Protein AF-A0A952LC06-F1 (afdb_monomer_lite)

Radius of gyration: 15.65 Å; chains: 1; bounding box: 30×28×45 Å

Foldseek 3Di:
DDDPPDDDDDDDDDDVPLPDCCCPPVVHHDDPDDPVVVVCVCVVPPDDDDD

Sequence (51 aa):
AGIAAHLHQHVVPRWAQDANFLPIIAKTKALPQLLGDVRQAIAGAWPRDAD

pLDDT: mean 89.8, std 10.03, range [51.53, 98.06]

Secondary structure (DSSP, 8-state):
---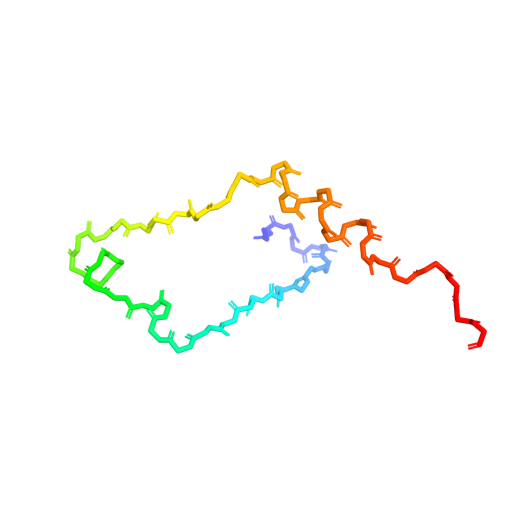TT----------TTSS-HHHHTS-----SS-HHHHHHHHHHHS-----

Structure (mmCIF, N/CA/C/O backbone):
data_AF-A0A952LC06-F1
#
_entry.id   AF-A0A952LC06-F1
#
loop_
_atom_site.group_PDB
_atom_site.id
_atom_site.type_symbol
_atom_site.label_atom_id
_atom_site.label_alt_id
_atom_site.label_comp_id
_atom_site.label_asym_id
_atom_site.label_entity_id
_atom_site.label_seq_id
_atom_site.pdbx_PDB_ins_code
_atom_site.Cartn_x
_atom_site.Cartn_y
_atom_site.Cartn_z
_atom_site.occupancy
_atom_site.B_iso_or_equiv
_atom_site.auth_seq_id
_atom_site.auth_comp_id
_atom_site.auth_asym_id
_atom_site.auth_atom_id
_atom_site.pdbx_PDB_model_num
ATOM 1 N N . ALA A 1 1 ? 8.715 7.888 -4.999 1.00 57.81 1 ALA A N 1
ATOM 2 C CA . ALA A 1 1 ? 8.419 8.948 -5.972 1.00 57.81 1 ALA A CA 1
ATOM 3 C C . ALA A 1 1 ? 9.300 10.135 -5.639 1.00 57.81 1 ALA A C 1
ATOM 5 O O . ALA A 1 1 ? 9.014 10.800 -4.655 1.00 57.81 1 ALA A O 1
ATOM 6 N N . GLY A 1 2 ? 10.461 10.299 -6.280 1.00 66.88 2 GLY A N 1
ATOM 7 C CA . GLY A 1 2 ? 11.422 11.256 -5.712 1.00 66.88 2 GLY A CA 1
ATOM 8 C C . GLY A 1 2 ? 12.819 11.309 -6.307 1.00 66.88 2 GLY A C 1
ATOM 9 O O . GLY A 1 2 ? 13.774 11.473 -5.562 1.00 66.88 2 GLY A O 1
ATOM 10 N N . ILE A 1 3 ? 12.953 11.203 -7.627 1.00 78.00 3 ILE A N 1
ATOM 11 C CA . ILE A 1 3 ? 14.123 11.741 -8.331 1.00 78.00 3 ILE A CA 1
ATOM 12 C C . ILE A 1 3 ? 13.550 12.602 -9.449 1.00 78.00 3 ILE A C 1
ATOM 14 O O . ILE A 1 3 ? 12.752 12.105 -10.241 1.00 78.00 3 ILE A O 1
ATOM 18 N N . ALA A 1 4 ? 13.918 13.883 -9.484 1.00 76.19 4 ALA A N 1
ATOM 19 C CA . ALA A 1 4 ? 13.272 14.889 -10.331 1.00 76.19 4 ALA A CA 1
ATOM 20 C C . ALA A 1 4 ? 13.272 14.542 -11.835 1.00 76.19 4 ALA A C 1
ATOM 22 O O . ALA A 1 4 ? 12.399 15.000 -12.561 1.00 76.19 4 ALA A O 1
ATOM 23 N N . ALA A 1 5 ? 14.209 13.703 -12.289 1.00 84.38 5 ALA A N 1
ATOM 24 C CA . ALA A 1 5 ? 14.351 13.291 -13.686 1.00 84.38 5 ALA A CA 1
ATOM 25 C C . ALA A 1 5 ? 13.722 11.923 -14.034 1.00 84.38 5 ALA A C 1
ATOM 27 O O . ALA A 1 5 ? 13.800 11.501 -15.184 1.00 84.38 5 ALA A O 1
ATOM 28 N N . HIS A 1 6 ? 13.108 11.209 -13.083 1.00 89.50 6 HIS A N 1
ATOM 29 C CA . HIS A 1 6 ? 12.513 9.894 -13.350 1.00 89.50 6 HIS A CA 1
ATOM 30 C C . HIS A 1 6 ? 10.989 9.971 -13.340 1.00 89.50 6 HIS A C 1
ATOM 32 O O . HIS A 1 6 ? 10.378 10.111 -12.277 1.00 89.50 6 HIS A O 1
ATOM 38 N N . LEU A 1 7 ? 10.372 9.826 -14.515 1.00 89.06 7 LEU A N 1
ATOM 39 C CA . LEU A 1 7 ? 8.921 9.713 -14.633 1.00 89.06 7 LEU A CA 1
ATOM 40 C C . LEU A 1 7 ? 8.434 8.448 -13.914 1.00 89.06 7 LEU A C 1
ATOM 42 O O . LEU A 1 7 ? 8.921 7.348 -14.163 1.00 89.06 7 LEU A O 1
ATOM 46 N N . HIS A 1 8 ? 7.454 8.607 -13.031 1.00 92.38 8 HIS A N 1
ATOM 47 C CA . HIS A 1 8 ? 6.755 7.503 -12.384 1.00 92.38 8 HIS A CA 1
ATOM 48 C C . HIS A 1 8 ? 5.308 7.919 -12.132 1.00 92.38 8 HIS A C 1
ATOM 50 O O . HIS A 1 8 ? 5.045 8.987 -11.583 1.00 92.38 8 HIS A O 1
ATOM 56 N N . GLN A 1 9 ? 4.368 7.067 -12.527 1.00 92.25 9 GLN A N 1
ATOM 57 C CA . GLN A 1 9 ? 2.946 7.316 -12.339 1.00 92.25 9 GLN A CA 1
ATOM 58 C C . GLN A 1 9 ? 2.435 6.497 -11.157 1.00 92.25 9 GLN A C 1
ATOM 60 O O . GLN A 1 9 ? 2.703 5.302 -11.045 1.00 92.25 9 GLN A O 1
ATOM 65 N N . HIS A 1 10 ? 1.666 7.136 -10.282 1.00 94.44 10 HIS A N 1
ATOM 66 C CA . HIS A 1 10 ? 0.948 6.426 -9.235 1.00 94.44 10 HIS A CA 1
ATOM 67 C C . HIS A 1 10 ? -0.366 5.878 -9.786 1.00 94.44 10 HIS A C 1
ATOM 69 O O . HIS A 1 10 ? -1.194 6.638 -10.290 1.00 94.44 10 HIS A O 1
ATOM 75 N N . VAL A 1 11 ? -0.560 4.567 -9.643 1.00 94.56 11 VAL A N 1
ATOM 76 C CA . VAL A 1 11 ? -1.842 3.887 -9.850 1.00 94.56 11 VAL A CA 1
ATOM 77 C C . VAL A 1 11 ? -2.270 3.323 -8.503 1.00 94.56 11 VAL A C 1
ATOM 79 O O . VAL A 1 11 ? -1.599 2.457 -7.945 1.00 94.56 11 VAL A O 1
ATOM 82 N N . VAL A 1 12 ? -3.354 3.864 -7.948 1.00 94.25 12 VAL A N 1
ATOM 83 C CA . VAL A 1 12 ? -3.834 3.525 -6.604 1.00 94.25 12 VAL A CA 1
ATOM 84 C C . VAL A 1 12 ? -5.252 2.970 -6.723 1.00 94.25 12 VAL A C 1
ATOM 86 O O . VAL A 1 12 ? -6.183 3.755 -6.911 1.00 94.25 12 VAL A O 1
ATOM 89 N N . PRO A 1 13 ? -5.441 1.643 -6.624 1.00 93.12 13 PRO A N 1
ATOM 90 C CA . PRO A 1 13 ? -6.770 1.048 -6.575 1.00 93.12 13 PRO A CA 1
ATOM 91 C C . PRO A 1 13 ? -7.565 1.595 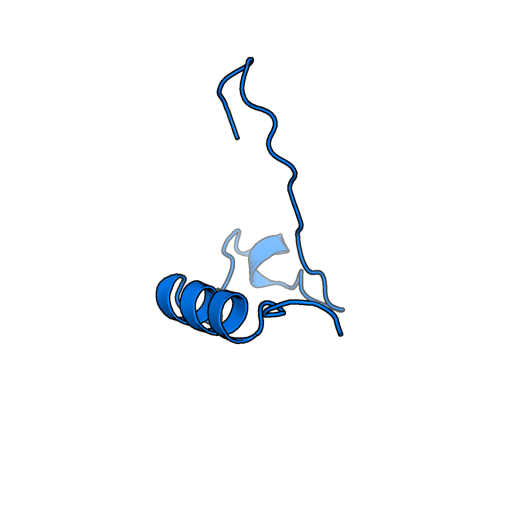-5.385 1.00 93.12 13 PRO A C 1
ATOM 93 O O . PRO A 1 13 ? -7.019 1.744 -4.288 1.00 93.12 13 PRO A O 1
ATOM 96 N N . ARG A 1 14 ? -8.844 1.907 -5.612 1.00 94.31 14 ARG A N 1
ATOM 97 C CA . ARG A 1 14 ? -9.767 2.429 -4.598 1.00 94.31 14 ARG A CA 1
ATOM 98 C C . ARG A 1 14 ? -10.990 1.537 -4.503 1.00 94.31 14 ARG A C 1
ATOM 100 O O . ARG A 1 14 ? -11.478 1.044 -5.517 1.00 94.31 14 ARG A O 1
ATOM 107 N N . TRP A 1 15 ? -11.511 1.404 -3.294 1.00 92.38 15 TRP A N 1
ATOM 108 C CA . TRP A 1 15 ? -12.760 0.696 -3.032 1.00 92.38 15 TRP A CA 1
ATOM 109 C C . TRP A 1 15 ? -13.683 1.547 -2.172 1.00 92.38 15 TRP A C 1
ATOM 111 O O . TRP A 1 15 ? -13.239 2.444 -1.450 1.00 92.38 15 TRP A O 1
ATOM 121 N N . ALA A 1 16 ? -14.978 1.235 -2.216 1.00 94.00 16 ALA A N 1
ATOM 122 C CA . ALA A 1 16 ? -15.903 1.755 -1.224 1.00 94.00 16 ALA A CA 1
ATOM 123 C C . ALA A 1 16 ? -15.396 1.389 0.184 1.00 94.00 16 ALA A C 1
ATOM 125 O O . ALA A 1 16 ? -14.950 0.269 0.424 1.00 94.00 16 ALA A O 1
ATOM 126 N N . GLN A 1 17 ? -15.418 2.367 1.092 1.00 86.31 17 GLN A N 1
ATOM 127 C CA . GLN A 1 17 ? -14.994 2.226 2.493 1.00 86.31 17 GLN A CA 1
ATOM 128 C C . GLN A 1 17 ? -13.518 1.834 2.724 1.00 86.31 17 GLN A C 1
ATOM 130 O O . GLN A 1 17 ? -13.157 1.420 3.828 1.00 86.31 17 GLN A O 1
ATOM 135 N N . ASP A 1 18 ? -12.629 2.038 1.744 1.00 90.69 18 ASP A N 1
ATOM 136 C CA . ASP A 1 18 ? -11.180 1.842 1.939 1.00 90.69 18 ASP A CA 1
ATOM 137 C C . ASP A 1 18 ? -10.523 2.863 2.896 1.00 90.69 18 ASP A C 1
ATOM 139 O O . ASP A 1 18 ? -9.371 2.694 3.315 1.00 90.69 18 ASP A O 1
ATOM 143 N N . ALA A 1 19 ? -11.281 3.891 3.283 1.00 87.12 19 ALA A N 1
ATOM 144 C CA . ALA A 1 19 ? -11.021 4.782 4.400 1.00 87.12 19 ALA A CA 1
ATOM 145 C C . ALA A 1 19 ? -12.100 4.574 5.476 1.00 87.12 19 ALA A C 1
ATOM 147 O O . ALA A 1 19 ? -13.242 5.001 5.324 1.00 87.12 19 ALA A O 1
ATOM 148 N N . ASN A 1 20 ? -11.724 3.903 6.564 1.00 87.69 20 ASN A N 1
ATOM 149 C CA . ASN A 1 20 ? -12.584 3.624 7.714 1.00 87.69 20 ASN A CA 1
ATOM 150 C C . ASN A 1 20 ? -11.993 4.233 9.002 1.00 87.69 20 ASN A C 1
ATOM 152 O O . ASN A 1 20 ? -11.077 5.055 8.943 1.00 87.69 20 ASN A O 1
ATOM 156 N N . PHE A 1 21 ? -12.506 3.839 10.172 1.00 93.50 21 PHE A N 1
ATOM 157 C CA . PHE A 1 21 ? -12.029 4.334 11.469 1.00 93.50 21 PHE A CA 1
ATOM 158 C C . PHE A 1 21 ? -10.501 4.248 11.632 1.00 93.50 21 PHE A C 1
ATOM 160 O O . PHE A 1 21 ? -9.896 5.174 12.173 1.00 93.50 21 PHE A O 1
ATOM 167 N N . LEU A 1 22 ? -9.868 3.173 11.146 1.00 93.56 22 LEU A N 1
ATOM 168 C CA . LEU A 1 22 ? -8.437 2.941 11.346 1.00 93.56 22 LEU A CA 1
ATOM 169 C C . LEU A 1 22 ? -7.568 4.056 10.735 1.00 93.56 22 LEU A C 1
ATOM 171 O O . LEU A 1 22 ? -6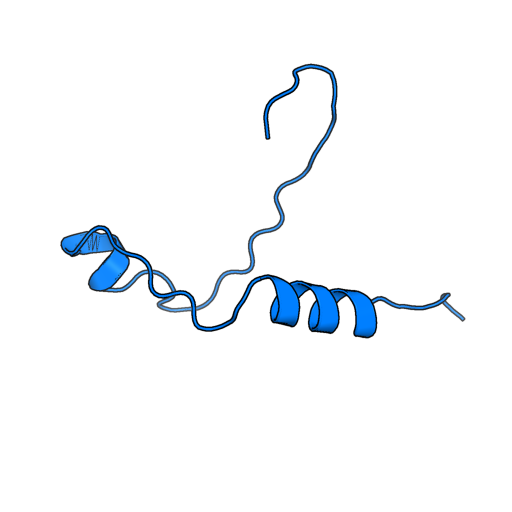.842 4.710 11.490 1.00 93.56 22 LEU A O 1
ATOM 175 N N . PRO A 1 23 ? -7.630 4.346 9.420 1.00 90.06 23 PRO A N 1
ATOM 176 C CA . PRO A 1 23 ? -6.822 5.418 8.855 1.00 90.06 23 PRO A CA 1
ATOM 177 C C . PRO A 1 23 ? -7.313 6.812 9.266 1.00 90.06 23 PRO A C 1
ATOM 179 O O . PRO A 1 23 ? -6.489 7.716 9.369 1.00 90.06 23 PRO A O 1
ATOM 182 N N . ILE A 1 24 ? -8.618 7.000 9.507 1.00 92.81 24 ILE A N 1
ATOM 183 C CA . ILE A 1 24 ? -9.193 8.331 9.770 1.00 92.81 24 ILE A CA 1
ATOM 184 C C . ILE A 1 24 ? -8.923 8.794 11.210 1.00 92.81 24 ILE A C 1
ATOM 186 O O . ILE A 1 24 ? -8.518 9.935 11.417 1.00 92.81 24 ILE A O 1
ATOM 190 N N . ILE A 1 25 ? -9.131 7.925 12.204 1.00 96.19 25 ILE A N 1
ATOM 191 C CA . ILE A 1 25 ? -9.029 8.277 13.629 1.00 96.19 25 ILE A CA 1
ATOM 192 C C . ILE A 1 25 ? -7.772 7.677 14.257 1.00 96.19 25 ILE A C 1
ATOM 194 O O . ILE A 1 25 ? -6.994 8.393 14.886 1.00 96.19 25 ILE A O 1
ATOM 198 N N . ALA A 1 26 ? -7.535 6.377 14.056 1.00 95.75 26 ALA A N 1
ATOM 199 C CA . ALA A 1 26 ? -6.410 5.668 14.674 1.00 95.75 26 ALA A CA 1
ATOM 200 C C . ALA A 1 26 ? -5.062 5.892 13.958 1.00 95.75 26 ALA A C 1
ATOM 202 O O . ALA A 1 26 ? -4.040 5.355 14.387 1.00 95.75 26 ALA A O 1
ATOM 203 N N . LYS A 1 27 ? -5.049 6.666 12.861 1.00 94.25 27 LYS A N 1
ATOM 204 C CA . LYS A 1 27 ? -3.860 7.012 12.055 1.00 94.25 27 LYS A CA 1
ATOM 205 C C . LYS A 1 27 ? -3.034 5.797 11.618 1.00 94.25 27 LYS A C 1
ATOM 207 O O . LYS A 1 27 ? -1.829 5.897 11.408 1.00 94.25 27 LYS A O 1
ATOM 212 N N . THR A 1 28 ? -3.688 4.650 11.473 1.00 93.94 28 THR A N 1
ATOM 213 C CA . THR A 1 28 ? -3.055 3.382 11.110 1.00 93.94 28 THR A CA 1
ATOM 214 C C . THR A 1 28 ? -3.834 2.756 9.966 1.00 93.94 28 THR A C 1
ATOM 216 O O . THR A 1 28 ? -5.060 2.788 9.962 1.00 93.94 28 THR A O 1
ATOM 219 N N . LYS A 1 29 ? -3.150 2.167 8.982 1.00 91.00 29 LYS A N 1
ATOM 220 C CA . LYS A 1 29 ? -3.808 1.468 7.873 1.00 91.00 29 LYS A CA 1
ATOM 221 C C . LYS A 1 29 ? -3.517 -0.023 7.948 1.00 91.00 29 LYS A C 1
ATOM 223 O O . LYS A 1 29 ? -2.362 -0.428 7.877 1.00 91.00 29 LYS A O 1
ATOM 228 N N . ALA A 1 30 ? -4.568 -0.830 8.056 1.00 90.75 30 ALA A N 1
ATOM 229 C CA . ALA A 1 30 ? -4.450 -2.273 7.909 1.00 90.75 30 ALA A CA 1
ATOM 230 C C . ALA A 1 30 ? -4.212 -2.617 6.430 1.00 90.75 30 ALA A C 1
ATOM 232 O O . ALA A 1 30 ? -4.980 -2.194 5.562 1.00 90.75 30 ALA A O 1
ATOM 233 N N . LEU A 1 31 ? -3.144 -3.364 6.148 1.00 91.69 31 LEU A N 1
ATOM 234 C CA . LEU A 1 31 ? -2.848 -3.893 4.818 1.00 91.69 31 LEU A CA 1
ATOM 235 C C . LEU A 1 31 ? -3.216 -5.383 4.799 1.00 91.69 31 LEU A C 1
ATOM 237 O O . LEU A 1 31 ? -2.626 -6.146 5.561 1.00 91.69 31 LEU A O 1
ATOM 241 N N . PRO A 1 32 ? -4.188 -5.806 3.971 1.00 89.19 32 PRO A N 1
ATOM 242 C CA . PRO A 1 32 ? -4.706 -7.174 4.012 1.00 89.19 32 PRO A CA 1
ATOM 243 C C . PRO A 1 32 ? -3.793 -8.210 3.338 1.00 89.19 32 PRO A C 1
ATOM 245 O O . PRO A 1 32 ? -4.029 -9.402 3.493 1.00 89.19 32 PRO A O 1
ATOM 248 N N . GLN A 1 33 ? -2.785 -7.782 2.571 1.00 95.12 33 GLN A N 1
ATOM 249 C CA . GLN A 1 33 ? -1.862 -8.661 1.846 1.00 95.12 33 GLN A CA 1
ATOM 250 C C . GLN A 1 33 ? -0.424 -8.159 1.967 1.00 95.12 33 GLN A C 1
ATOM 252 O O . GLN A 1 33 ? -0.182 -6.949 2.043 1.00 95.12 33 GLN A O 1
ATOM 257 N N . LEU A 1 34 ? 0.531 -9.091 1.952 1.00 96.94 34 LEU A N 1
ATOM 258 C CA . LEU A 1 34 ? 1.953 -8.767 1.926 1.00 96.94 34 LEU A CA 1
ATOM 259 C C . LEU A 1 34 ? 2.348 -8.234 0.545 1.00 96.94 34 LEU A C 1
ATOM 261 O O . LEU A 1 34 ? 1.812 -8.641 -0.484 1.00 96.94 34 LEU A O 1
ATOM 265 N N . LEU A 1 35 ? 3.350 -7.355 0.507 1.00 96.44 35 LEU A N 1
ATOM 266 C CA . LEU A 1 35 ? 3.834 -6.773 -0.751 1.00 96.44 35 LEU A CA 1
ATOM 267 C C . LEU A 1 35 ? 4.363 -7.834 -1.730 1.00 96.44 35 LEU A C 1
ATOM 269 O O . LEU A 1 35 ? 4.205 -7.680 -2.940 1.00 96.44 35 LEU A O 1
ATOM 273 N N . GLY A 1 36 ? 4.975 -8.907 -1.216 1.00 97.75 36 GLY A N 1
ATOM 274 C CA . GLY A 1 36 ? 5.457 -10.027 -2.029 1.00 97.75 36 GLY A CA 1
ATOM 275 C C . GLY A 1 36 ? 4.322 -10.746 -2.757 1.00 97.75 36 GLY A C 1
ATOM 276 O O . GLY A 1 36 ? 4.417 -10.966 -3.965 1.00 97.75 36 GLY A O 1
ATOM 277 N N . ASP A 1 37 ? 3.229 -11.016 -2.045 1.00 97.94 37 ASP A N 1
ATOM 278 C CA . ASP A 1 37 ? 2.046 -11.687 -2.590 1.00 97.94 37 ASP A CA 1
ATOM 279 C C . ASP A 1 37 ? 1.368 -10.808 -3.646 1.00 97.94 37 ASP A C 1
ATOM 281 O O . ASP A 1 37 ? 1.088 -11.266 -4.754 1.00 97.94 37 ASP A O 1
ATOM 285 N N . VAL A 1 38 ? 1.204 -9.510 -3.356 1.00 96.88 38 VAL A N 1
ATOM 286 C CA . VAL A 1 38 ? 0.660 -8.530 -4.313 1.00 96.88 38 VAL A CA 1
ATOM 287 C C . VAL A 1 38 ? 1.517 -8.468 -5.579 1.00 96.88 38 VAL A C 1
ATOM 289 O O . VAL A 1 38 ? 0.986 -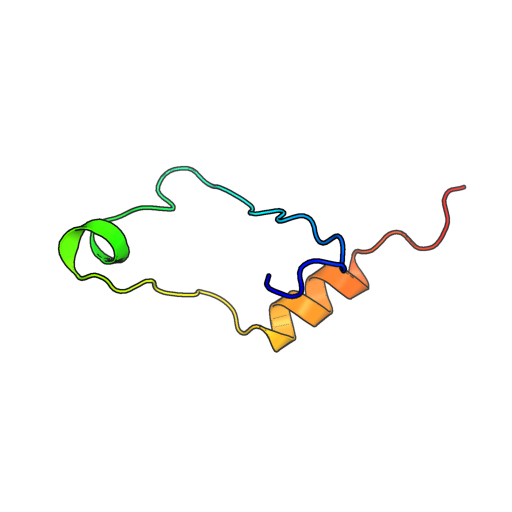8.489 -6.690 1.00 96.88 38 VAL A O 1
ATOM 292 N N . ARG A 1 39 ? 2.850 -8.437 -5.439 1.00 97.12 39 ARG A N 1
ATOM 293 C CA . ARG A 1 39 ? 3.777 -8.451 -6.581 1.00 97.12 39 ARG A CA 1
ATOM 294 C C . ARG A 1 39 ? 3.601 -9.716 -7.421 1.00 97.12 39 ARG A C 1
ATOM 296 O O . ARG A 1 39 ? 3.570 -9.614 -8.645 1.00 97.12 39 ARG A O 1
ATOM 303 N N . GLN A 1 40 ? 3.519 -10.892 -6.798 1.00 98.06 40 GLN A N 1
ATOM 304 C CA . GLN A 1 40 ? 3.316 -12.153 -7.518 1.00 98.06 40 GLN A CA 1
ATOM 305 C C . GLN A 1 40 ? 1.969 -12.180 -8.247 1.00 98.06 40 GLN A C 1
ATOM 307 O O . GLN A 1 40 ? 1.941 -12.512 -9.431 1.00 98.06 40 GLN A O 1
ATOM 312 N N . ALA A 1 41 ? 0.888 -11.771 -7.581 1.00 96.81 41 ALA A N 1
ATOM 313 C CA . ALA A 1 41 ? -0.451 -11.746 -8.161 1.00 96.81 41 ALA A CA 1
ATOM 314 C C . ALA A 1 41 ? -0.539 -10.808 -9.377 1.00 96.81 41 ALA A C 1
ATOM 316 O O . ALA A 1 41 ? -0.993 -11.224 -10.442 1.00 96.81 41 ALA A O 1
ATOM 317 N N . ILE A 1 42 ? -0.049 -9.568 -9.249 1.00 96.06 42 ILE A N 1
ATOM 318 C CA . ILE A 1 42 ? -0.070 -8.588 -10.347 1.00 96.06 42 ILE A CA 1
ATOM 319 C C . ILE A 1 42 ? 0.817 -9.046 -11.508 1.00 96.06 42 ILE A C 1
ATOM 321 O O . ILE A 1 42 ? 0.391 -8.989 -12.657 1.00 96.06 42 ILE A O 1
ATOM 325 N N . ALA A 1 43 ? 2.036 -9.52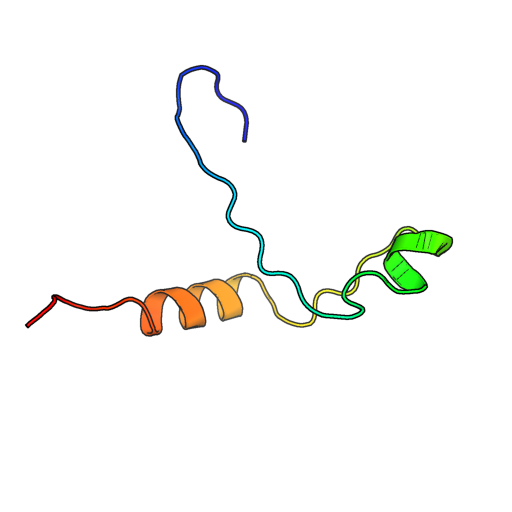1 -11.228 1.00 96.25 43 ALA A N 1
ATOM 326 C CA . ALA A 1 43 ? 2.940 -9.989 -12.277 1.00 96.25 43 ALA A CA 1
ATOM 327 C C . ALA A 1 43 ? 2.390 -11.225 -13.010 1.00 96.25 43 ALA A C 1
ATOM 329 O O . ALA A 1 43 ? 2.546 -11.332 -14.222 1.00 96.25 43 ALA A O 1
ATOM 330 N N . GLY A 1 44 ? 1.740 -12.146 -12.292 1.00 97.00 44 GLY A N 1
ATOM 331 C CA . GLY A 1 44 ? 1.136 -13.345 -12.8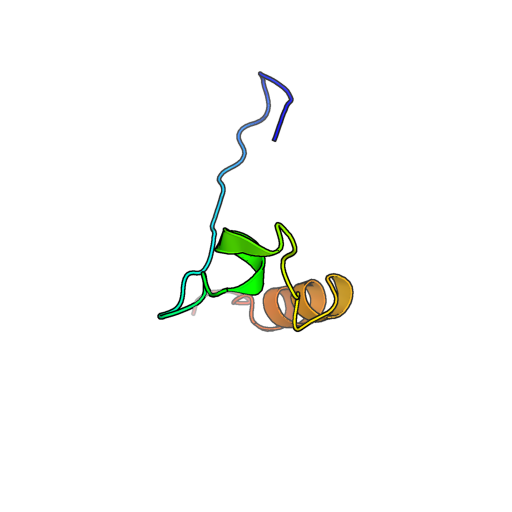76 1.00 97.00 44 GLY A CA 1
ATOM 332 C C . GLY A 1 44 ? -0.088 -13.053 -13.747 1.00 97.00 44 GLY A C 1
ATOM 333 O O . GLY A 1 44 ? -0.302 -13.752 -14.735 1.00 97.00 44 GLY A O 1
ATOM 334 N N . ALA A 1 45 ? -0.859 -12.017 -13.404 1.00 96.38 45 ALA A N 1
ATOM 335 C CA . ALA A 1 45 ? -2.013 -11.554 -14.176 1.00 96.38 45 ALA A CA 1
ATOM 336 C C . ALA A 1 45 ? -1.644 -10.581 -15.309 1.00 96.38 45 ALA A C 1
ATOM 338 O O . ALA A 1 45 ? -2.522 -10.174 -16.069 1.00 96.38 45 ALA A O 1
ATOM 339 N N . TRP A 1 46 ? -0.373 -10.181 -15.419 1.00 96.31 46 TRP A N 1
ATOM 340 C CA . TRP A 1 46 ? 0.062 -9.282 -16.478 1.00 96.31 46 TRP A CA 1
ATOM 341 C C . TRP A 1 46 ? -0.107 -9.972 -17.840 1.00 96.31 46 TRP A C 1
ATOM 343 O O . TRP A 1 46 ? 0.421 -11.077 -18.017 1.00 96.31 46 TRP A O 1
ATOM 353 N N . PRO A 1 47 ? -0.827 -9.361 -18.800 1.00 94.25 47 PRO A N 1
ATOM 354 C CA . PRO A 1 47 ? -1.009 -9.944 -20.123 1.00 94.25 47 PRO A CA 1
ATOM 355 C C . PRO A 1 47 ? 0.344 -10.254 -20.770 1.00 94.25 47 PRO A C 1
ATOM 357 O O . PRO A 1 47 ? 1.238 -9.405 -20.794 1.00 94.25 47 PRO A O 1
ATOM 360 N N . ARG A 1 48 ? 0.503 -11.481 -21.268 1.00 85.69 48 ARG A N 1
ATOM 361 C CA . ARG A 1 48 ? 1.675 -11.907 -22.035 1.00 85.69 48 ARG A CA 1
ATOM 362 C C . ARG A 1 48 ? 1.268 -11.930 -23.498 1.00 85.69 48 ARG A C 1
ATOM 364 O O . ARG A 1 48 ? 0.609 -12.878 -23.893 1.00 85.69 48 ARG A O 1
ATOM 371 N N . ASP A 1 49 ? 1.645 -10.867 -24.203 1.00 80.62 49 ASP A N 1
ATOM 372 C CA . ASP A 1 49 ? 1.325 -10.546 -25.596 1.00 80.62 49 ASP A CA 1
ATOM 373 C C . ASP A 1 49 ? -0.183 -10.519 -25.922 1.00 80.62 49 ASP A C 1
ATOM 375 O O . ASP A 1 49 ? -0.990 -11.311 -25.443 1.00 80.62 49 ASP A O 1
ATOM 379 N N . ALA A 1 50 ? -0.588 -9.504 -26.683 1.00 64.50 50 ALA A N 1
ATOM 380 C CA . ALA A 1 50 ? -1.922 -9.444 -27.257 1.00 64.50 50 ALA A CA 1
ATOM 381 C C . ALA A 1 50 ? -1.887 -10.250 -28.558 1.00 64.50 50 ALA A C 1
ATOM 383 O O . ALA A 1 50 ? -1.158 -9.867 -29.473 1.00 64.50 50 ALA A O 1
ATOM 384 N N . ASP A 1 51 ? -2.651 -11.336 -28.623 1.00 51.53 51 ASP A N 1
ATOM 385 C CA . ASP A 1 51 ? -3.287 -11.689 -29.893 1.00 51.53 51 ASP A CA 1
ATOM 386 C C . ASP A 1 51 ? -4.387 -10.655 -30.195 1.00 51.53 51 ASP A C 1
ATOM 388 O O . ASP A 1 51 ? -5.113 -10.263 -29.243 1.00 51.53 51 ASP A O 1
#